Protein AF-A0A0N4TF97-F1 (afdb_monomer)

Solvent-accessible surface area (backbone atoms only — not comparable to full-atom values): 6942 Å² total; per-residue (Å²): 112,46,80,56,28,56,49,95,85,37,70,48,48,55,47,28,58,48,15,68,74,70,76,45,68,43,70,63,27,47,40,69,34,20,61,15,34,41,42,66,46,67,55,93,52,84,89,52,75,72,46,74,48,82,45,4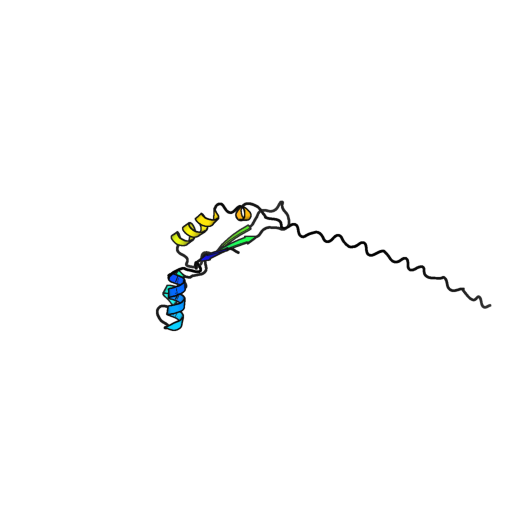9,67,63,44,52,68,67,59,49,49,59,44,50,60,74,49,73,78,44,60,73,80,76,42,80,78,77,79,80,70,75,74,73,68,79,73,80,72,74,81,76,83,78,80,77,81,87,79,84,83,81,86,80,135

Organism: Brugia pahangi (NCBI:txid6280)

Foldseek 3Di:
DAWLFDDPPDPLVVVLVVCVVVVPPNVVSCLQRPTWDKDWDDDPDQVDDIDIDTDCRSHDPVSVCVSVVVCPPPVCNVHPDDDPPPPPPPPPPPPDPPPDDDDDDDDDD

Mean predicted aligned error: 12.76 Å

Sequence (109 aa):
MIVLNPERSSKDLASLVHALKTDENIEKFAALTSLALLLVWHPSDHTLPVSRILITGSCSLEKLYTSLEKLKNEEYLRYPQFTQATKEKPSSARLGKIIRKPTPSIYLS

Structure (mmCIF, N/CA/C/O backbone):
data_AF-A0A0N4TF97-F1
#
_entry.id   AF-A0A0N4TF97-F1
#
loop_
_atom_site.group_PDB
_atom_site.id
_atom_site.type_symbol
_atom_site.label_atom_id
_atom_site.label_alt_id
_atom_site.label_comp_id
_atom_site.label_asym_id
_atom_site.label_entity_id
_atom_site.label_seq_id
_atom_site.pdbx_PDB_ins_code
_atom_site.Cartn_x
_atom_site.Cartn_y
_atom_site.Cartn_z
_atom_site.occupancy
_atom_site.B_iso_or_equiv
_atom_site.auth_seq_id
_atom_site.auth_comp_id
_atom_site.auth_asym_id
_atom_site.auth_atom_id
_atom_site.pdbx_PDB_model_num
ATOM 1 N N . MET A 1 1 ? -0.546 -4.715 -9.048 1.00 89.12 1 MET A N 1
ATOM 2 C CA . MET A 1 1 ? -1.056 -3.944 -7.892 1.00 89.12 1 MET A CA 1
ATOM 3 C C . MET A 1 1 ? -0.569 -4.622 -6.628 1.00 89.12 1 MET A C 1
ATOM 5 O O . MET A 1 1 ? -0.756 -5.827 -6.517 1.00 89.12 1 MET A O 1
ATOM 9 N N . ILE A 1 2 ? 0.055 -3.879 -5.716 1.00 93.44 2 ILE A N 1
ATOM 10 C CA . ILE A 1 2 ? 0.535 -4.395 -4.427 1.00 93.44 2 ILE A CA 1
ATOM 11 C C . ILE A 1 2 ? -0.244 -3.703 -3.317 1.00 93.44 2 ILE A C 1
ATOM 13 O O . ILE A 1 2 ? -0.294 -2.478 -3.290 1.00 93.44 2 ILE A O 1
ATOM 17 N N . VAL A 1 3 ? -0.835 -4.472 -2.406 1.00 95.19 3 VAL A N 1
ATOM 18 C CA . VAL A 1 3 ? -1.526 -3.935 -1.228 1.00 95.19 3 VAL A CA 1
ATOM 19 C C . VAL A 1 3 ? -0.519 -3.799 -0.087 1.00 95.19 3 VAL A C 1
ATOM 21 O O . VAL A 1 3 ? 0.150 -4.769 0.259 1.00 95.19 3 VAL A O 1
ATOM 24 N N . LEU A 1 4 ? -0.409 -2.594 0.471 1.00 95.31 4 LEU A N 1
ATOM 25 C CA . LEU A 1 4 ? 0.483 -2.248 1.584 1.00 95.31 4 LEU A CA 1
ATOM 26 C C . LEU A 1 4 ? -0.261 -2.263 2.929 1.00 95.31 4 LEU A C 1
ATOM 28 O O . LEU A 1 4 ? 0.303 -2.663 3.939 1.00 95.31 4 LEU A O 1
ATOM 32 N N . ASN A 1 5 ? -1.531 -1.851 2.941 1.00 95.75 5 ASN A N 1
ATOM 33 C CA . ASN A 1 5 ? -2.418 -1.904 4.106 1.00 95.75 5 ASN A CA 1
ATOM 34 C C . ASN A 1 5 ? -3.854 -2.177 3.629 1.00 95.75 5 ASN A C 1
ATOM 36 O O . ASN A 1 5 ? -4.237 -1.624 2.596 1.00 95.75 5 ASN A O 1
ATOM 40 N N . PRO A 1 6 ? -4.658 -2.980 4.345 1.00 95.00 6 PRO A N 1
ATOM 41 C CA . PRO A 1 6 ? -4.314 -3.750 5.542 1.00 95.00 6 PRO A CA 1
ATOM 42 C C . PRO A 1 6 ? -3.475 -4.998 5.237 1.00 95.00 6 PRO A C 1
ATOM 44 O O . PRO A 1 6 ? -3.656 -5.659 4.215 1.00 95.00 6 PRO A O 1
ATOM 47 N N . GLU A 1 7 ? -2.578 -5.361 6.156 1.00 91.50 7 GLU A N 1
ATOM 48 C CA . GLU A 1 7 ? -1.898 -6.659 6.108 1.00 91.50 7 GLU A CA 1
ATOM 49 C C . GLU A 1 7 ? -2.894 -7.773 6.467 1.00 91.50 7 GLU A C 1
ATOM 51 O O . GLU A 1 7 ? -3.657 -7.653 7.433 1.00 91.50 7 GLU A O 1
ATOM 56 N N . ARG A 1 8 ? -2.887 -8.864 5.686 1.00 87.69 8 ARG A N 1
ATOM 57 C CA . ARG A 1 8 ? -3.906 -9.932 5.736 1.00 87.69 8 ARG A CA 1
ATOM 58 C C . ARG A 1 8 ? -4.080 -10.553 7.130 1.00 87.69 8 ARG A C 1
ATOM 60 O O . ARG A 1 8 ? -5.177 -10.981 7.461 1.00 87.69 8 ARG A O 1
ATOM 67 N N . SER A 1 9 ? -3.024 -10.596 7.937 1.00 88.81 9 SER A N 1
ATOM 68 C CA . SER A 1 9 ? -3.021 -11.168 9.291 1.00 88.81 9 SER A CA 1
ATOM 69 C C . SER A 1 9 ? -2.871 -10.115 10.395 1.00 88.81 9 SER A C 1
ATOM 71 O O . SER A 1 9 ? -2.481 -10.446 11.515 1.00 88.81 9 SER A O 1
ATOM 73 N N . SER A 1 10 ? -3.138 -8.840 10.099 1.00 92.19 10 SER A N 1
ATOM 74 C CA . SER A 1 10 ? -3.017 -7.770 11.093 1.00 92.19 10 SER A CA 1
ATOM 75 C C . SER A 1 10 ? -4.117 -7.835 12.157 1.00 92.19 10 SER A C 1
ATOM 77 O O . SER A 1 10 ? -5.277 -8.154 11.883 1.00 92.19 10 SER A O 1
ATOM 79 N N . LYS A 1 11 ? -3.755 -7.454 13.389 1.00 94.81 11 LYS A N 1
ATOM 80 C CA . LYS A 1 11 ? -4.711 -7.283 14.495 1.00 94.81 11 LYS A CA 1
ATOM 81 C C . LYS A 1 11 ? -5.762 -6.219 14.180 1.00 94.81 11 LYS A C 1
ATOM 83 O O . LYS A 1 11 ? -6.908 -6.368 14.589 1.00 94.81 11 LYS A O 1
ATOM 88 N N . ASP A 1 12 ? -5.393 -5.186 13.426 1.00 93.69 12 ASP A N 1
ATOM 89 C CA . ASP A 1 12 ? -6.312 -4.119 13.025 1.00 93.69 12 ASP A CA 1
ATOM 90 C C . ASP A 1 12 ? -7.405 -4.646 12.093 1.00 93.69 12 ASP A C 1
ATOM 92 O O . ASP A 1 12 ? -8.577 -4.341 12.299 1.00 93.69 12 ASP A O 1
ATOM 96 N N . LEU A 1 13 ? -7.055 -5.505 11.125 1.00 95.12 13 LEU A N 1
ATOM 97 C CA . LEU A 1 13 ? -8.035 -6.130 10.234 1.00 95.12 13 LEU A CA 1
ATOM 98 C C . LEU A 1 13 ? -8.977 -7.067 10.993 1.00 95.12 13 LEU A C 1
ATOM 100 O O . LEU A 1 13 ? -10.187 -7.026 10.777 1.00 95.12 13 LEU A O 1
ATOM 104 N N . ALA A 1 14 ? -8.447 -7.867 11.921 1.00 96.19 14 ALA A N 1
ATOM 105 C CA . ALA A 1 14 ? -9.278 -8.701 12.789 1.00 96.1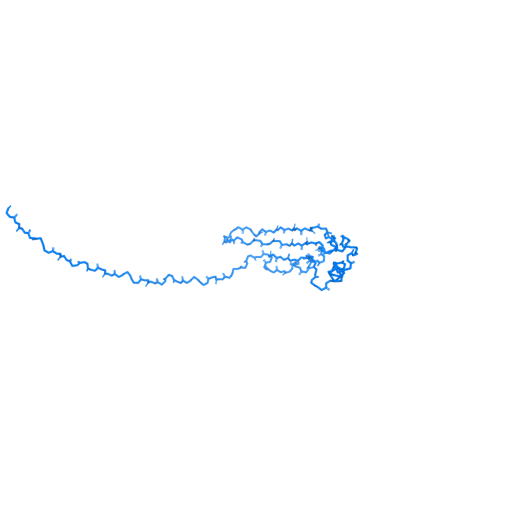9 14 ALA A CA 1
ATOM 106 C C . ALA A 1 14 ? -10.222 -7.853 13.662 1.00 96.19 14 ALA A C 1
ATOM 108 O O . ALA A 1 14 ? -11.391 -8.202 13.828 1.00 96.19 14 ALA A O 1
ATOM 109 N N . SER A 1 15 ? -9.734 -6.717 14.166 1.00 96.62 15 SER A N 1
ATOM 110 C CA . SER A 1 15 ? -10.526 -5.776 14.963 1.00 96.62 15 SER A CA 1
ATOM 111 C C . SER A 1 15 ? -11.616 -5.101 14.134 1.00 96.62 15 SER A C 1
ATOM 113 O O . SER A 1 15 ? -12.735 -4.977 14.621 1.00 96.62 15 SER A O 1
ATOM 115 N N . LEU A 1 16 ? -11.347 -4.746 12.870 1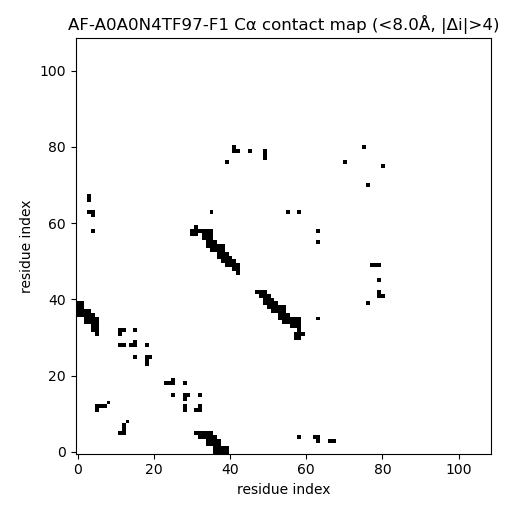.00 96.69 16 LEU A N 1
ATOM 116 C CA . LEU A 1 16 ? -12.387 -4.256 11.962 1.00 96.69 16 LEU A CA 1
ATOM 117 C C . LEU A 1 16 ? -13.460 -5.325 11.722 1.00 96.69 16 LEU A C 1
ATOM 119 O O . LEU A 1 16 ? -14.647 -5.032 11.810 1.00 96.69 16 LEU A O 1
ATOM 123 N N . VAL A 1 17 ? -13.070 -6.574 11.450 1.00 96.19 17 VAL A N 1
ATOM 124 C CA . VAL A 1 17 ? -14.036 -7.669 11.243 1.00 96.19 17 VAL A CA 1
ATOM 125 C C . VAL A 1 17 ? -14.898 -7.895 12.486 1.00 96.19 17 VAL A C 1
ATOM 127 O O . VAL A 1 17 ? -16.084 -8.186 12.357 1.00 96.19 17 VAL A O 1
ATOM 130 N N . HIS A 1 18 ? -14.323 -7.767 13.683 1.00 96.75 18 HIS A N 1
ATOM 131 C CA . HIS A 1 18 ? -15.083 -7.816 14.929 1.00 96.75 18 HIS A CA 1
ATOM 132 C C . HIS A 1 18 ? -16.037 -6.621 15.056 1.00 96.75 18 HIS A C 1
ATOM 134 O O . HIS A 1 18 ? -17.225 -6.824 15.278 1.00 96.75 18 HIS A O 1
ATOM 140 N N . ALA A 1 19 ? -15.541 -5.400 14.847 1.00 97.06 19 ALA A N 1
ATOM 141 C CA . ALA A 1 19 ? -16.321 -4.165 14.897 1.00 97.06 19 ALA A CA 1
ATOM 142 C C . ALA A 1 19 ? -17.527 -4.182 13.952 1.00 97.06 19 ALA A C 1
ATOM 144 O O . ALA A 1 19 ? -18.607 -3.755 14.334 1.00 97.06 19 ALA A O 1
ATOM 145 N N . LEU A 1 20 ? -17.377 -4.739 12.747 1.00 96.88 20 LEU A N 1
ATOM 146 C CA . LEU A 1 20 ? -18.477 -4.900 11.789 1.00 96.88 20 LEU A CA 1
ATOM 147 C C . LEU A 1 20 ? -19.554 -5.891 12.257 1.00 96.88 20 LEU A C 1
ATOM 149 O O . LEU A 1 20 ? -20.686 -5.821 11.791 1.00 96.88 20 LEU A O 1
ATOM 153 N N . LYS A 1 21 ? -19.214 -6.837 13.141 1.00 97.50 21 LYS A N 1
ATOM 154 C CA . LYS A 1 21 ? -20.177 -7.790 13.718 1.00 97.50 21 LYS A CA 1
ATOM 155 C C . LYS A 1 21 ? -20.888 -7.223 14.940 1.00 97.50 21 LYS A C 1
ATOM 157 O O . LYS A 1 21 ? -22.032 -7.591 15.181 1.00 97.50 21 LYS A O 1
ATOM 162 N N . THR A 1 22 ? -20.194 -6.403 15.726 1.00 97.12 22 THR A N 1
ATOM 163 C CA . THR A 1 22 ? -20.726 -5.822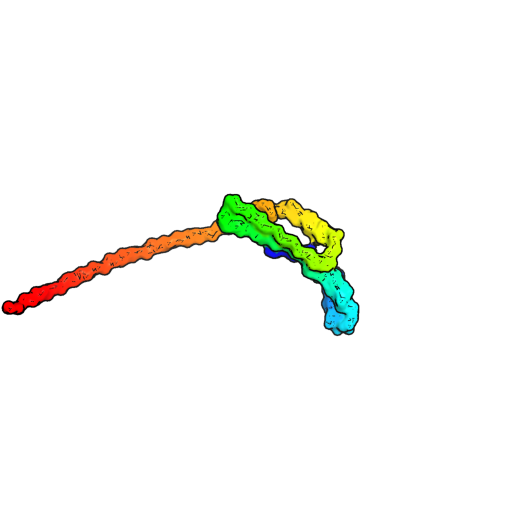 16.965 1.00 97.12 22 THR A CA 1
ATOM 164 C C . THR A 1 22 ? -21.306 -4.425 16.779 1.00 97.12 22 THR A C 1
ATOM 166 O O . THR A 1 22 ? -21.953 -3.930 17.689 1.00 97.12 22 THR A O 1
ATOM 169 N N . ASP A 1 23 ? -21.094 -3.811 15.614 1.00 94.94 23 ASP A N 1
ATOM 170 C CA . ASP A 1 23 ? -21.459 -2.427 15.293 1.00 94.94 23 ASP A CA 1
ATOM 171 C C . ASP A 1 23 ? -20.804 -1.384 16.221 1.00 94.94 23 ASP A C 1
ATOM 173 O O . ASP A 1 23 ? -21.335 -0.312 16.495 1.00 94.94 23 ASP A O 1
ATOM 177 N N . GLU A 1 24 ? -19.600 -1.693 16.716 1.00 93.31 24 GLU A N 1
ATOM 178 C CA . GLU A 1 24 ? -18.867 -0.850 17.665 1.00 93.31 24 GLU A CA 1
ATOM 179 C C . GLU A 1 24 ? -17.539 -0.369 17.083 1.00 93.31 24 GLU A C 1
ATOM 181 O O . GLU A 1 24 ? -16.730 -1.164 16.609 1.00 93.31 24 GLU A O 1
ATOM 186 N N . ASN A 1 25 ? -17.245 0.930 17.211 1.00 93.88 25 ASN A N 1
ATOM 187 C CA . ASN A 1 25 ? -15.952 1.524 16.838 1.00 93.88 25 ASN A CA 1
ATOM 188 C C . ASN A 1 25 ? -15.527 1.289 15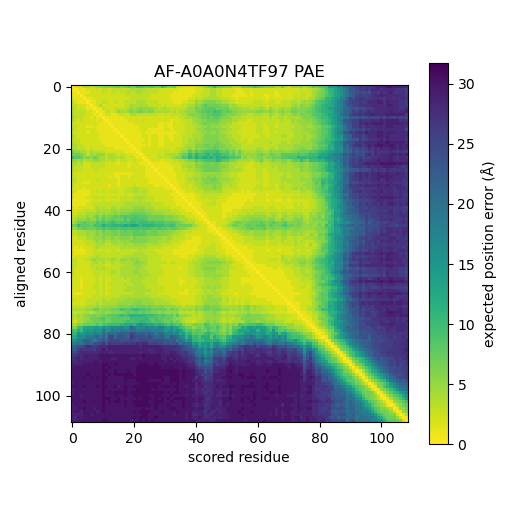.369 1.00 93.88 25 ASN A C 1
ATOM 190 O O . ASN A 1 25 ? -14.331 1.329 15.063 1.00 93.88 25 ASN A O 1
ATOM 194 N N . ILE A 1 26 ? -16.476 1.066 14.451 1.00 95.31 26 ILE A N 1
ATOM 195 C CA . ILE A 1 26 ? -16.194 0.751 13.039 1.00 95.31 26 ILE A CA 1
ATOM 196 C C . ILE A 1 26 ? -15.291 1.806 12.398 1.00 95.31 26 ILE A C 1
ATOM 198 O O . ILE A 1 26 ? -14.282 1.445 11.801 1.00 95.31 26 ILE A O 1
ATOM 202 N N . GLU A 1 27 ? -15.598 3.097 12.555 1.00 94.12 27 GLU A N 1
ATOM 203 C CA . GLU A 1 27 ? -14.839 4.188 11.922 1.00 94.12 27 GLU A CA 1
ATOM 204 C C . GLU A 1 27 ? -13.358 4.177 12.315 1.00 94.12 27 GLU A C 1
ATOM 206 O O . GLU A 1 27 ? -12.472 4.311 11.467 1.00 94.12 27 GLU A O 1
ATOM 211 N N . LYS A 1 28 ? -13.079 3.935 13.602 1.00 93.50 28 LYS A N 1
ATOM 212 C CA . LYS A 1 28 ? -11.717 3.835 14.130 1.00 93.50 28 LYS A CA 1
ATOM 213 C C . LYS A 1 28 ? -10.955 2.700 13.454 1.00 93.50 28 LYS A C 1
ATOM 215 O O . LYS A 1 28 ? -9.834 2.901 12.986 1.00 93.50 28 LYS A O 1
ATOM 220 N N . PHE A 1 29 ? -11.541 1.505 13.410 1.00 94.44 29 PHE A N 1
ATOM 221 C CA . PHE A 1 29 ? -10.866 0.348 12.825 1.00 94.44 29 PHE A CA 1
ATOM 222 C C . PHE A 1 29 ? -10.793 0.433 11.299 1.00 94.44 29 PHE A C 1
ATOM 224 O O . PHE A 1 29 ? -9.772 0.053 10.736 1.00 94.44 29 PHE A O 1
ATOM 231 N N . ALA A 1 30 ? -11.791 1.029 10.644 1.00 93.81 30 ALA A N 1
ATOM 232 C CA . ALA A 1 30 ? -11.790 1.284 9.207 1.00 93.81 30 ALA A CA 1
ATOM 233 C C . ALA A 1 30 ? -10.659 2.241 8.800 1.00 93.81 30 ALA A C 1
ATOM 235 O O . ALA A 1 30 ? -9.987 1.999 7.797 1.00 93.81 30 ALA A O 1
ATOM 236 N N . ALA A 1 31 ? -10.391 3.282 9.596 1.00 92.69 31 ALA A N 1
ATOM 237 C CA . ALA A 1 31 ? -9.257 4.177 9.369 1.00 92.69 31 ALA A CA 1
ATOM 238 C C . ALA A 1 31 ? -7.908 3.441 9.509 1.00 92.69 31 ALA A C 1
ATOM 240 O O . ALA A 1 31 ? -7.036 3.571 8.643 1.00 92.69 31 ALA A O 1
ATOM 241 N N . LEU A 1 32 ? -7.756 2.607 10.548 1.00 93.31 32 LEU A N 1
ATOM 242 C CA . LEU A 1 32 ? -6.546 1.802 10.785 1.00 93.31 32 LEU A CA 1
ATOM 243 C C . LEU A 1 32 ? -6.282 0.772 9.676 1.00 93.31 32 LEU A C 1
ATOM 245 O O . LEU A 1 32 ? -5.123 0.464 9.376 1.00 93.31 32 LEU A O 1
ATOM 249 N N . THR A 1 33 ? -7.342 0.264 9.050 1.00 94.81 33 THR A N 1
ATOM 250 C CA . THR A 1 33 ? -7.288 -0.691 7.936 1.00 94.81 33 THR A CA 1
ATOM 251 C C . THR A 1 33 ? -7.538 -0.034 6.581 1.00 94.81 33 THR A C 1
ATOM 253 O O . THR A 1 33 ? -7.862 -0.731 5.619 1.00 94.81 33 THR A O 1
ATOM 256 N N . SER A 1 34 ? -7.443 1.294 6.493 1.00 95.50 34 SER A N 1
ATOM 257 C CA . SER A 1 34 ? -7.669 2.012 5.239 1.00 95.50 34 SER A CA 1
ATOM 258 C C . SER A 1 34 ? -6.723 1.506 4.152 1.00 95.50 34 SER A C 1
ATOM 260 O O . SER A 1 34 ? -5.559 1.183 4.403 1.00 95.50 34 SER A O 1
ATOM 262 N N . LEU A 1 35 ? -7.242 1.402 2.932 1.00 95.50 35 LEU A N 1
ATOM 263 C CA . LEU A 1 35 ? -6.500 0.804 1.836 1.00 95.50 35 LEU A CA 1
ATOM 264 C C . LEU A 1 35 ? -5.302 1.685 1.457 1.00 95.50 35 LEU A C 1
ATOM 266 O O . LEU A 1 35 ? -5.471 2.839 1.061 1.00 95.50 35 LEU A O 1
ATOM 270 N N . ALA A 1 36 ? -4.106 1.106 1.524 1.00 96.88 36 ALA A N 1
ATOM 271 C CA . ALA A 1 36 ? -2.900 1.660 0.927 1.00 96.88 36 ALA A CA 1
ATOM 272 C C . ALA A 1 36 ? -2.342 0.664 -0.086 1.00 96.88 36 ALA A C 1
ATOM 274 O O . ALA A 1 36 ? -2.240 -0.530 0.207 1.00 96.88 36 ALA A O 1
ATOM 275 N N . LEU A 1 37 ? -1.982 1.131 -1.279 1.00 96.50 37 LEU A N 1
ATOM 276 C CA . LEU A 1 37 ? -1.523 0.270 -2.365 1.00 96.50 37 LEU A CA 1
ATOM 277 C C . LEU A 1 37 ? -0.538 0.980 -3.298 1.00 96.50 37 LEU A C 1
ATOM 279 O O . LEU A 1 37 ? -0.603 2.192 -3.505 1.00 96.50 37 LEU A O 1
ATOM 283 N N . LEU A 1 38 ? 0.349 0.191 -3.901 1.00 95.75 38 LEU A N 1
ATOM 284 C CA . LEU A 1 38 ? 1.259 0.601 -4.963 1.00 95.75 38 LEU A CA 1
ATOM 285 C C . LEU A 1 38 ? 0.776 0.016 -6.298 1.00 95.75 38 LEU A C 1
ATOM 287 O O . LEU A 1 38 ? 0.747 -1.206 -6.502 1.00 95.75 38 LEU A O 1
ATOM 291 N N . LEU A 1 39 ? 0.395 0.890 -7.227 1.00 94.19 39 LEU A N 1
ATOM 292 C CA . LEU A 1 39 ? 0.160 0.524 -8.620 1.00 94.19 39 LEU A CA 1
ATOM 293 C C . LEU A 1 39 ? 1.482 0.579 -9.370 1.00 94.19 39 LEU A C 1
ATOM 295 O O . LEU A 1 39 ? 2.218 1.556 -9.274 1.00 94.19 39 LEU A O 1
ATOM 299 N N . VAL A 1 40 ? 1.757 -0.474 -10.129 1.00 92.06 40 VAL A N 1
ATOM 300 C CA . VAL A 1 40 ? 2.952 -0.600 -10.957 1.00 92.06 40 VAL A CA 1
ATOM 301 C C . VAL A 1 40 ? 2.468 -0.941 -12.349 1.00 92.06 40 VAL A C 1
ATOM 303 O O . VAL A 1 40 ? 1.771 -1.943 -12.531 1.00 92.06 40 VAL A O 1
ATOM 306 N N . TRP A 1 41 ? 2.794 -0.082 -13.304 1.00 89.50 41 TRP A N 1
ATOM 307 C CA . TRP A 1 41 ? 2.458 -0.274 -14.701 1.00 89.50 41 TRP A CA 1
ATOM 308 C C . TRP A 1 41 ? 3.735 -0.392 -15.525 1.00 89.50 41 TRP A C 1
ATOM 310 O O . TRP A 1 41 ? 4.563 0.521 -15.560 1.00 89.50 41 TRP A O 1
ATOM 320 N N . HIS A 1 42 ? 3.868 -1.537 -16.191 1.00 87.69 42 HIS A N 1
ATOM 321 C CA . HIS A 1 42 ? 4.926 -1.805 -17.150 1.00 87.69 42 HIS A CA 1
ATOM 322 C C . HIS A 1 42 ? 4.405 -1.545 -18.568 1.00 87.69 42 HIS A C 1
ATOM 324 O O . HIS A 1 42 ? 3.409 -2.163 -18.961 1.00 87.69 42 HIS A O 1
ATOM 330 N N . PRO A 1 43 ? 5.036 -0.642 -19.334 1.00 85.75 43 PRO A N 1
ATOM 331 C CA . PRO A 1 43 ? 4.662 -0.420 -20.721 1.00 85.75 43 PRO A CA 1
ATOM 332 C C . PRO A 1 43 ? 5.024 -1.634 -21.584 1.00 85.75 43 PRO A C 1
ATOM 334 O O . PRO A 1 43 ? 5.994 -2.346 -21.320 1.00 85.75 43 PRO A O 1
ATOM 337 N N . SER A 1 44 ? 4.249 -1.857 -22.648 1.00 83.19 44 SER A N 1
ATOM 338 C CA . SER A 1 44 ? 4.580 -2.868 -23.659 1.00 83.19 44 SER A CA 1
ATOM 339 C C . SER A 1 44 ? 5.827 -2.486 -24.460 1.00 83.19 44 SER A C 1
ATOM 341 O O . SER A 1 44 ? 6.564 -3.369 -24.881 1.00 83.19 44 SER A O 1
ATOM 343 N N . ASP A 1 45 ? 6.075 -1.185 -24.643 1.00 84.56 45 ASP A N 1
ATOM 344 C CA . ASP A 1 45 ? 7.315 -0.655 -25.211 1.00 84.56 45 ASP A CA 1
ATOM 345 C C . ASP A 1 45 ? 8.398 -0.573 -24.129 1.00 84.56 45 ASP A C 1
ATOM 347 O O . ASP A 1 45 ? 8.254 0.122 -23.125 1.00 84.56 45 ASP A O 1
ATOM 351 N N . HIS A 1 46 ? 9.494 -1.293 -24.352 1.00 76.75 46 HIS A N 1
ATOM 352 C CA . HIS A 1 46 ? 10.591 -1.467 -23.399 1.00 76.75 46 HIS A CA 1
ATOM 353 C C . HIS A 1 46 ? 11.495 -0.235 -23.273 1.00 76.75 46 HIS A C 1
ATOM 355 O O . HIS A 1 46 ? 12.349 -0.194 -22.389 1.00 76.75 46 HIS A O 1
ATOM 361 N N . THR A 1 47 ? 11.320 0.756 -24.146 1.00 83.25 47 THR A N 1
ATOM 362 C CA . THR A 1 47 ? 12.031 2.038 -24.080 1.00 83.25 47 THR A CA 1
ATOM 363 C C . THR A 1 47 ? 11.342 3.038 -23.152 1.00 83.25 47 THR A C 1
ATOM 365 O O . THR A 1 47 ? 11.956 4.022 -22.734 1.00 83.25 47 THR A O 1
ATOM 368 N N . LEU A 1 48 ? 10.080 2.780 -22.795 1.00 84.69 48 LEU A N 1
ATOM 369 C CA . LEU A 1 48 ? 9.295 3.637 -21.919 1.00 84.69 48 LEU A CA 1
ATOM 370 C C . LEU A 1 48 ? 9.506 3.265 -20.439 1.00 84.69 48 LEU A C 1
ATOM 372 O O . LEU A 1 48 ? 9.683 2.092 -20.097 1.00 84.69 48 LEU A O 1
ATOM 376 N N . PRO A 1 49 ? 9.465 4.248 -19.523 1.00 83.56 49 PRO A N 1
ATOM 377 C CA . PRO A 1 49 ? 9.676 4.002 -18.103 1.00 83.56 49 PRO A CA 1
ATOM 378 C C . PRO A 1 49 ? 8.494 3.269 -17.451 1.00 83.56 49 PRO A C 1
ATOM 380 O O . PRO A 1 49 ? 7.330 3.448 -17.808 1.00 83.56 49 PRO A O 1
ATOM 383 N N . VAL A 1 50 ? 8.794 2.497 -16.404 1.00 86.62 50 VAL A N 1
ATOM 384 C CA . VAL A 1 50 ? 7.783 1.904 -15.515 1.00 86.62 50 VAL A CA 1
ATOM 385 C C . VAL A 1 50 ? 7.128 3.002 -14.675 1.00 86.62 50 VAL A C 1
ATOM 387 O O . VAL A 1 50 ? 7.818 3.732 -13.957 1.00 86.62 50 VAL A O 1
ATOM 390 N N . SER A 1 51 ? 5.798 3.080 -14.716 1.00 89.19 51 SER A N 1
ATOM 391 C CA . SER A 1 51 ? 5.012 4.033 -13.922 1.00 89.19 51 SER A CA 1
ATOM 392 C C . SER A 1 51 ? 4.628 3.435 -12.571 1.00 89.19 51 SER A C 1
ATOM 394 O O . SER A 1 51 ? 4.193 2.284 -12.495 1.00 89.19 51 SER A O 1
ATOM 396 N N . ARG A 1 52 ? 4.781 4.213 -11.493 1.00 91.12 52 ARG A N 1
ATOM 397 C CA . ARG A 1 52 ? 4.461 3.796 -10.119 1.00 91.12 52 ARG A CA 1
ATOM 398 C C . ARG A 1 52 ? 3.598 4.855 -9.443 1.00 91.12 52 ARG A C 1
ATOM 400 O O . ARG A 1 52 ? 3.983 6.018 -9.416 1.00 91.12 52 ARG A O 1
ATOM 407 N N . ILE A 1 53 ? 2.449 4.453 -8.906 1.00 94.50 53 ILE A N 1
ATOM 408 C CA . ILE A 1 53 ? 1.515 5.348 -8.210 1.00 94.50 53 ILE A CA 1
ATOM 409 C C . ILE A 1 53 ? 1.267 4.784 -6.816 1.00 94.50 53 ILE A C 1
ATOM 411 O O . ILE A 1 53 ? 0.781 3.660 -6.679 1.00 94.50 53 ILE A O 1
ATOM 415 N N . LEU A 1 54 ? 1.608 5.565 -5.792 1.00 95.81 54 LEU A N 1
ATOM 416 C CA . LEU A 1 54 ? 1.334 5.237 -4.399 1.00 95.81 54 LEU A CA 1
ATOM 417 C C . LEU A 1 54 ? 0.020 5.892 -3.970 1.00 95.81 54 LEU A C 1
ATOM 419 O O . LEU A 1 54 ? -0.113 7.113 -4.015 1.00 95.81 54 LEU A O 1
ATOM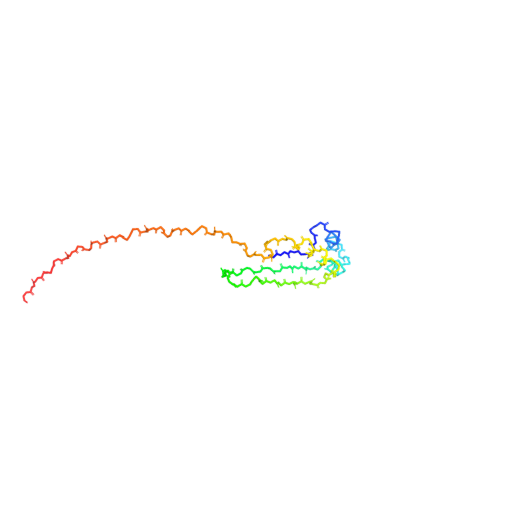 423 N N . ILE A 1 55 ? -0.925 5.074 -3.522 1.00 96.62 55 ILE A N 1
ATOM 424 C CA . ILE A 1 55 ? -2.170 5.518 -2.895 1.00 96.62 55 ILE A CA 1
ATOM 425 C C . ILE A 1 55 ? -2.075 5.141 -1.421 1.00 96.62 55 ILE A C 1
ATOM 427 O O . ILE A 1 55 ? -1.899 3.970 -1.092 1.00 96.62 55 ILE A O 1
ATOM 431 N N . THR A 1 56 ? -2.153 6.128 -0.533 1.00 95.19 56 THR A N 1
ATOM 432 C CA . THR A 1 56 ? -1.854 5.942 0.897 1.00 95.19 56 THR A CA 1
ATOM 433 C C . THR A 1 56 ? -3.091 5.769 1.772 1.00 95.19 56 THR A C 1
ATOM 435 O O . THR A 1 56 ? -2.978 5.234 2.872 1.00 95.19 56 THR A O 1
AT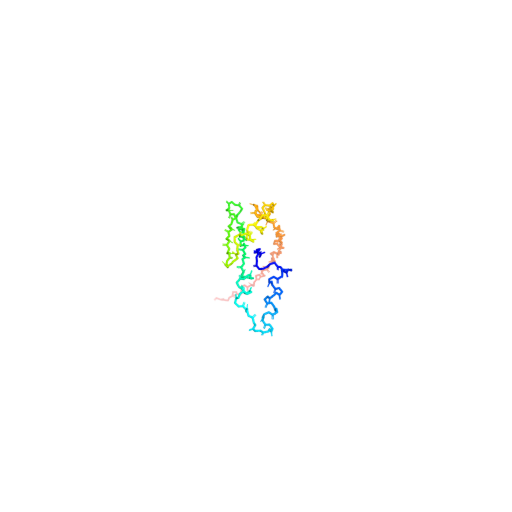OM 438 N N . GLY A 1 57 ? -4.258 6.236 1.318 1.00 93.44 57 GLY A N 1
ATOM 439 C CA . GLY A 1 57 ? -5.458 6.291 2.154 1.00 93.44 57 GLY A CA 1
ATOM 440 C C . GLY A 1 57 ? -5.194 7.045 3.464 1.00 93.44 57 GLY A C 1
ATOM 441 O O . GLY A 1 57 ? -4.493 8.058 3.470 1.00 93.44 57 GLY A O 1
ATOM 442 N N . SER A 1 58 ? -5.711 6.514 4.574 1.00 93.38 58 SER A N 1
ATOM 443 C CA . SER A 1 58 ? -5.453 6.994 5.943 1.00 93.38 58 SER A CA 1
ATOM 444 C C . SER A 1 58 ? -4.363 6.179 6.655 1.00 93.38 58 SER A C 1
ATOM 446 O O . SER A 1 58 ? -4.273 6.202 7.883 1.00 93.38 58 SER A O 1
ATOM 448 N N . CYS A 1 59 ? -3.553 5.417 5.912 1.00 94.69 59 CYS A N 1
ATOM 449 C CA . CYS A 1 59 ? -2.507 4.589 6.497 1.00 94.69 59 CYS A CA 1
ATOM 450 C C . CYS A 1 59 ? -1.431 5.472 7.141 1.00 94.69 59 CYS A C 1
ATOM 452 O O . CYS A 1 59 ? -0.984 6.455 6.548 1.00 94.69 59 CYS A O 1
ATOM 454 N N . SER A 1 60 ? -0.986 5.107 8.347 1.00 93.31 60 SER A N 1
ATOM 455 C CA . SER A 1 60 ? 0.076 5.851 9.022 1.00 93.31 60 SER A CA 1
ATOM 456 C C . SER A 1 60 ? 1.382 5.779 8.231 1.00 93.31 60 SER A C 1
ATOM 458 O O . SER A 1 60 ? 1.697 4.772 7.588 1.00 93.31 60 SER A O 1
ATOM 460 N N . LEU A 1 61 ? 2.161 6.858 8.310 1.00 94.56 61 LEU A N 1
ATOM 461 C CA . LEU A 1 61 ? 3.434 6.970 7.605 1.00 94.56 61 LEU A CA 1
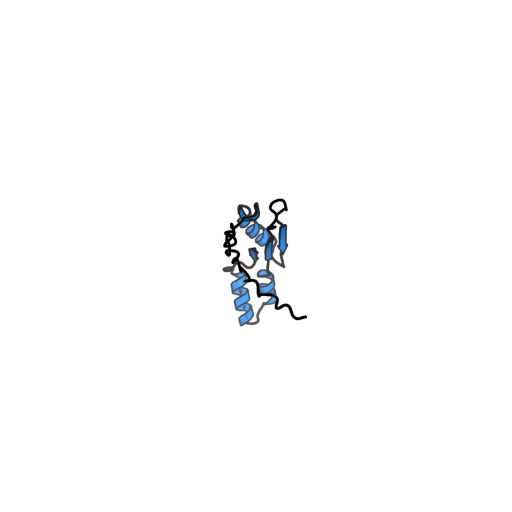ATOM 462 C C . LEU A 1 61 ? 4.421 5.866 8.018 1.00 94.56 61 LEU A C 1
ATOM 464 O O . LEU A 1 61 ? 5.109 5.307 7.172 1.00 94.56 61 LEU A O 1
ATOM 468 N N . GLU A 1 62 ? 4.432 5.503 9.301 1.00 94.38 62 GLU A N 1
ATOM 469 C CA . GLU A 1 62 ? 5.234 4.397 9.833 1.00 94.38 62 GLU A CA 1
ATOM 470 C C . GLU A 1 62 ? 4.905 3.069 9.133 1.00 94.38 62 GLU A C 1
ATOM 472 O O . GLU A 1 62 ? 5.794 2.437 8.565 1.00 94.38 62 GLU A O 1
ATOM 477 N N . LYS A 1 63 ? 3.620 2.689 9.075 1.00 93.00 63 LYS A N 1
ATOM 478 C CA . LYS A 1 63 ? 3.178 1.457 8.399 1.00 93.00 63 LYS A CA 1
ATOM 479 C C . LYS A 1 63 ? 3.496 1.469 6.906 1.00 93.00 63 LYS A C 1
ATOM 481 O O . LYS A 1 63 ? 3.879 0.433 6.354 1.00 93.00 63 LYS A O 1
ATOM 486 N N . LEU A 1 64 ? 3.345 2.624 6.254 1.00 94.75 64 LEU A N 1
ATOM 487 C CA . LEU A 1 64 ? 3.699 2.793 4.845 1.00 94.75 64 LEU A CA 1
ATOM 488 C C . LEU A 1 64 ? 5.189 2.550 4.626 1.00 94.75 64 LEU A C 1
ATOM 490 O O . LEU A 1 64 ? 5.538 1.737 3.773 1.00 94.75 64 LEU A O 1
ATOM 494 N N . TYR A 1 65 ? 6.059 3.188 5.413 1.00 95.50 65 TYR A N 1
ATOM 495 C CA . TYR A 1 65 ? 7.502 2.993 5.289 1.00 95.50 65 TYR A CA 1
ATOM 496 C C . TYR A 1 65 ? 7.912 1.556 5.575 1.00 95.50 65 TYR A C 1
ATOM 498 O O . TYR A 1 65 ? 8.636 0.978 4.770 1.00 95.50 65 TYR A O 1
ATOM 506 N N . THR A 1 66 ? 7.397 0.934 6.638 1.00 94.38 66 THR A N 1
ATOM 507 C CA . THR A 1 66 ? 7.670 -0.483 6.921 1.00 94.38 66 THR A CA 1
ATOM 508 C C . THR A 1 66 ? 7.270 -1.384 5.752 1.00 94.38 66 THR A C 1
ATOM 510 O O . THR A 1 66 ? 7.990 -2.324 5.421 1.00 94.38 66 THR A O 1
ATOM 513 N N . SER A 1 67 ? 6.138 -1.108 5.104 1.00 93.50 67 SER A N 1
ATOM 514 C CA . SER A 1 67 ? 5.653 -1.914 3.978 1.00 93.50 67 SER A CA 1
ATOM 515 C C . SER A 1 67 ? 6.452 -1.670 2.697 1.00 93.50 67 SER A C 1
ATOM 517 O O . SER A 1 67 ? 6.771 -2.621 1.989 1.00 93.50 67 SER A O 1
ATOM 519 N N . LEU A 1 68 ? 6.818 -0.419 2.407 1.00 93.94 68 LEU A N 1
ATOM 520 C CA . LEU A 1 68 ? 7.657 -0.063 1.258 1.00 93.94 68 LEU A CA 1
ATOM 521 C C . LEU A 1 68 ? 9.089 -0.592 1.407 1.00 93.94 68 LEU A C 1
ATOM 523 O O . LEU A 1 68 ? 9.685 -1.027 0.425 1.00 93.94 68 LEU A O 1
ATOM 527 N N . GLU A 1 69 ? 9.616 -0.627 2.629 1.00 94.50 69 GLU A N 1
ATOM 528 C CA . GLU A 1 69 ? 10.948 -1.158 2.926 1.00 94.50 69 GLU A CA 1
ATOM 529 C C . GLU A 1 69 ? 11.060 -2.645 2.564 1.00 94.50 69 GLU A C 1
ATOM 531 O O . GLU A 1 69 ? 12.074 -3.074 2.011 1.00 94.50 69 GLU A O 1
ATOM 536 N N . LYS A 1 70 ? 9.988 -3.425 2.776 1.00 92.50 70 LYS A N 1
ATOM 537 C CA . LYS A 1 70 ? 9.908 -4.833 2.344 1.00 92.50 70 LYS A CA 1
ATOM 538 C C . LYS A 1 70 ? 10.009 -4.981 0.821 1.00 92.50 70 LYS A C 1
ATOM 540 O O . LYS A 1 70 ? 10.459 -6.013 0.342 1.00 92.50 70 LYS A O 1
ATOM 545 N N . LEU A 1 71 ? 9.615 -3.954 0.066 1.00 91.75 71 LEU A N 1
ATOM 546 C CA . LEU A 1 71 ? 9.569 -3.969 -1.396 1.00 91.75 71 LEU A CA 1
ATOM 547 C C . LEU A 1 71 ? 10.838 -3.421 -2.063 1.00 91.75 71 LEU A C 1
ATOM 549 O O . LEU A 1 71 ? 11.012 -3.584 -3.269 1.00 91.75 71 LEU A O 1
ATOM 553 N N . LYS A 1 72 ? 11.744 -2.770 -1.323 1.00 88.44 72 LYS A N 1
ATOM 554 C CA . LYS A 1 72 ? 12.882 -2.029 -1.908 1.00 88.44 72 LYS A CA 1
ATOM 555 C C . LYS A 1 72 ? 13.810 -2.879 -2.788 1.00 88.44 72 LYS A C 1
ATOM 557 O O . LYS A 1 72 ? 14.494 -2.349 -3.667 1.00 88.44 72 LYS A O 1
ATOM 562 N N . ASN A 1 73 ? 13.856 -4.186 -2.533 1.00 88.38 73 ASN A N 1
ATOM 563 C CA . ASN A 1 73 ? 14.729 -5.143 -3.212 1.00 88.38 73 ASN A CA 1
ATOM 564 C C . ASN A 1 73 ? 14.021 -5.938 -4.315 1.00 88.38 73 ASN A C 1
ATOM 566 O O . ASN A 1 73 ? 14.670 -6.737 -4.981 1.00 88.38 73 ASN A O 1
ATOM 570 N N . GLU A 1 74 ? 12.728 -5.708 -4.539 1.00 88.94 74 GLU A N 1
ATOM 571 C CA . GLU A 1 74 ? 11.964 -6.440 -5.544 1.00 88.94 74 GLU A CA 1
ATOM 572 C C . GLU A 1 74 ? 12.354 -6.006 -6.962 1.00 88.94 74 GLU A C 1
ATOM 574 O O . GLU A 1 74 ? 12.122 -4.868 -7.382 1.00 88.94 74 GLU A O 1
ATOM 579 N N . GLU A 1 75 ? 12.950 -6.917 -7.732 1.00 81.94 75 GLU A N 1
ATOM 580 C CA . GLU A 1 75 ? 13.464 -6.609 -9.073 1.00 81.94 75 GLU A CA 1
ATOM 581 C C . GLU A 1 75 ? 12.362 -6.239 -10.064 1.00 81.94 75 GLU A C 1
ATOM 583 O O . GLU A 1 75 ? 12.557 -5.353 -10.897 1.00 81.94 75 GLU A O 1
ATOM 588 N N . TYR A 1 76 ? 11.183 -6.853 -9.934 1.00 78.81 76 TYR A N 1
ATOM 589 C CA . TYR A 1 76 ? 10.027 -6.541 -10.775 1.00 78.81 76 TYR A CA 1
ATOM 590 C C . TYR A 1 76 ? 9.523 -5.107 -10.558 1.00 78.81 76 TYR A C 1
ATOM 592 O O . TYR A 1 76 ? 8.835 -4.557 -11.412 1.00 78.81 76 TYR A O 1
ATOM 600 N N . LEU A 1 77 ? 9.876 -4.463 -9.438 1.00 82.50 77 LEU A N 1
ATOM 601 C CA . LEU A 1 77 ? 9.614 -3.041 -9.242 1.00 82.50 77 LEU A CA 1
ATOM 602 C C . LEU A 1 77 ? 10.639 -2.158 -9.932 1.00 82.50 77 LEU A C 1
ATOM 604 O O . LEU A 1 77 ? 10.331 -0.993 -10.160 1.00 82.50 77 LEU A O 1
ATOM 608 N N . ARG A 1 78 ? 11.835 -2.655 -10.250 1.00 74.50 78 ARG A N 1
ATOM 609 C CA . ARG A 1 78 ? 12.912 -1.881 -10.887 1.00 74.50 78 ARG A CA 1
ATOM 610 C C . ARG A 1 78 ? 12.858 -1.998 -12.403 1.00 74.50 78 ARG A C 1
ATOM 612 O O . ARG A 1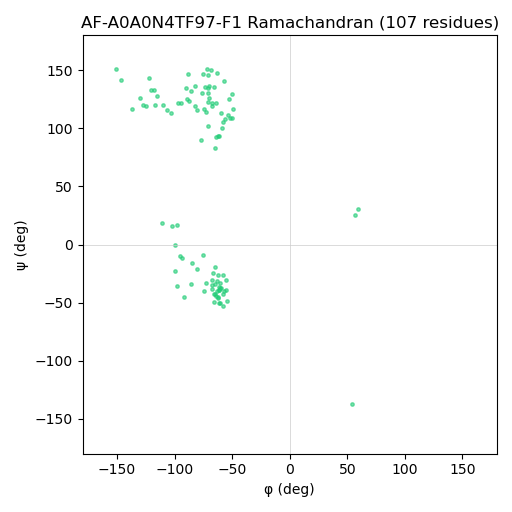 78 ? 12.926 -0.976 -13.084 1.00 74.50 78 ARG A O 1
ATOM 619 N N . TYR A 1 79 ? 12.664 -3.214 -12.905 1.00 71.12 79 TYR A N 1
ATOM 620 C CA . TYR A 1 79 ? 12.705 -3.531 -14.328 1.00 71.12 79 TYR A CA 1
ATOM 621 C C . TYR A 1 79 ? 11.388 -4.151 -14.791 1.00 71.12 79 TYR A C 1
ATOM 623 O O . TYR A 1 79 ? 10.774 -4.921 -14.050 1.00 71.12 79 TYR A O 1
ATOM 631 N N . PRO A 1 80 ? 10.933 -3.842 -16.014 1.00 64.75 80 PRO A N 1
ATOM 632 C CA . PRO A 1 80 ? 9.787 -4.528 -16.579 1.00 64.75 80 PRO A CA 1
ATOM 633 C C . PRO A 1 80 ? 10.109 -6.012 -16.788 1.00 64.75 80 PRO A C 1
ATOM 635 O O . PRO A 1 80 ? 11.068 -6.363 -17.470 1.00 64.75 80 PRO A O 1
ATOM 638 N N . GLN A 1 81 ? 9.313 -6.884 -16.162 1.00 64.25 81 GLN A N 1
ATOM 639 C CA . GLN A 1 81 ? 9.376 -8.323 -16.398 1.00 64.25 81 GLN A CA 1
ATOM 640 C C . GLN A 1 81 ? 8.476 -8.678 -17.577 1.00 64.25 81 GLN A C 1
ATOM 642 O O . GLN A 1 81 ? 7.276 -8.404 -17.568 1.00 64.25 81 GLN A O 1
ATOM 647 N N . PHE A 1 82 ? 9.065 -9.307 -18.588 1.00 60.00 82 PHE A N 1
ATOM 648 C CA . PHE A 1 82 ? 8.346 -9.762 -19.767 1.00 60.00 82 PHE A CA 1
ATOM 649 C C . PHE A 1 82 ? 8.137 -11.261 -19.665 1.00 60.00 82 PHE A C 1
ATOM 651 O O . PHE A 1 82 ? 9.082 -12.045 -19.757 1.00 60.00 82 PHE A O 1
ATOM 658 N N . THR A 1 83 ? 6.888 -11.682 -19.521 1.00 58.53 83 THR A N 1
ATOM 659 C CA . THR A 1 83 ? 6.524 -13.025 -19.948 1.00 58.53 83 THR A CA 1
ATOM 660 C C . THR A 1 83 ? 6.635 -13.036 -21.465 1.00 58.53 83 THR A C 1
ATOM 662 O O . THR A 1 83 ? 5.967 -12.260 -22.148 1.00 58.53 83 THR A O 1
ATOM 665 N N . GLN A 1 84 ? 7.511 -13.884 -22.012 1.00 56.41 84 GLN A N 1
ATOM 666 C CA . GLN A 1 84 ? 7.452 -14.193 -23.434 1.00 56.41 84 GLN A CA 1
ATOM 667 C C . GLN A 1 84 ? 6.088 -14.834 -23.673 1.00 56.41 84 GLN A C 1
ATOM 669 O O . GLN A 1 84 ? 5.918 -16.035 -23.472 1.00 56.41 84 GLN A O 1
ATOM 674 N N . ALA A 1 85 ? 5.095 -14.031 -24.057 1.00 55.22 85 ALA A N 1
ATOM 675 C CA . ALA A 1 85 ? 3.914 -14.555 -24.705 1.00 55.22 85 ALA A CA 1
ATOM 676 C C . ALA A 1 85 ? 4.465 -15.305 -25.910 1.00 55.22 85 ALA A C 1
ATOM 678 O O . ALA A 1 85 ? 5.041 -14.694 -26.814 1.00 55.22 85 ALA A O 1
ATOM 679 N N . THR A 1 86 ? 4.418 -16.637 -25.845 1.00 50.03 86 THR A N 1
ATOM 680 C CA . THR A 1 86 ? 4.813 -17.501 -26.942 1.00 50.03 86 THR A CA 1
ATOM 681 C C . THR A 1 86 ? 4.068 -16.960 -28.140 1.00 50.03 86 THR A C 1
ATOM 683 O O . THR A 1 86 ? 2.842 -16.984 -28.181 1.00 50.03 86 THR A O 1
ATOM 686 N N . LYS A 1 87 ? 4.811 -16.340 -29.054 1.00 48.38 87 LYS A N 1
ATOM 687 C CA . LYS A 1 87 ? 4.281 -15.863 -30.315 1.00 48.38 87 LYS A CA 1
ATOM 688 C C . LYS A 1 87 ? 3.821 -17.138 -30.997 1.00 48.38 87 LYS A C 1
ATOM 690 O O . LYS A 1 87 ? 4.658 -17.841 -31.566 1.00 48.38 87 LYS A O 1
ATOM 695 N N . GLU A 1 88 ? 2.551 -17.513 -30.836 1.00 48.00 88 GLU A N 1
ATOM 696 C CA . GLU A 1 88 ? 1.964 -18.567 -31.644 1.00 48.00 88 GLU A CA 1
ATOM 697 C C . GLU A 1 88 ? 2.272 -18.139 -33.069 1.00 48.00 88 GLU A C 1
ATOM 699 O O . GLU A 1 88 ? 1.833 -17.084 -33.538 1.00 48.00 88 GLU A O 1
ATOM 704 N N . LYS A 1 89 ? 3.192 -18.879 -33.701 1.00 45.56 89 LYS A N 1
ATOM 705 C CA . LYS A 1 89 ? 3.528 -18.662 -35.099 1.00 45.56 89 LYS A CA 1
ATOM 706 C C . LYS A 1 89 ? 2.182 -18.633 -35.810 1.00 45.56 89 LYS A C 1
ATOM 708 O O . LYS A 1 89 ? 1.410 -19.566 -35.576 1.00 45.56 89 LYS A O 1
ATOM 713 N N . PRO A 1 90 ? 1.878 -17.623 -36.644 1.00 46.09 90 PRO A N 1
ATOM 714 C CA . PRO A 1 90 ? 0.710 -17.727 -37.495 1.00 46.09 90 PRO A CA 1
ATOM 715 C C . PRO A 1 90 ? 0.882 -19.044 -38.240 1.00 46.09 90 PRO A C 1
ATOM 717 O O . PRO A 1 90 ? 1.852 -19.216 -38.986 1.00 46.09 90 PRO A O 1
ATOM 720 N N . SER A 1 91 ? 0.030 -20.022 -37.920 1.00 50.34 91 SER A N 1
ATOM 721 C CA . SER A 1 91 ? 0.025 -21.276 -38.649 1.00 50.34 91 SER A CA 1
ATOM 722 C C . SER A 1 91 ? -0.099 -20.867 -40.106 1.00 50.34 91 SER A C 1
ATOM 724 O O . SER A 1 91 ? -0.941 -20.039 -40.461 1.00 50.34 91 SER A O 1
ATOM 726 N N . SER A 1 92 ? 0.831 -21.330 -40.934 1.00 49.78 92 SER A N 1
ATOM 727 C CA . SER A 1 92 ? 0.757 -21.126 -42.368 1.00 49.78 92 SER A CA 1
ATOM 728 C C . SER A 1 92 ? -0.479 -21.886 -42.842 1.00 49.78 92 SER A C 1
ATOM 730 O O . SER A 1 92 ? -0.389 -23.051 -43.242 1.00 49.78 92 SER A O 1
ATOM 732 N N . ALA A 1 93 ? -1.649 -21.261 -42.720 1.00 46.09 93 ALA A N 1
ATOM 733 C CA . ALA A 1 93 ? -2.859 -21.698 -43.368 1.00 46.09 93 ALA A CA 1
ATOM 734 C C . ALA A 1 93 ? -2.511 -21.693 -44.851 1.00 46.09 93 ALA A C 1
ATOM 736 O O . ALA A 1 93 ? -2.284 -20.645 -45.458 1.00 46.09 93 ALA A O 1
ATOM 737 N N . ARG A 1 94 ? -2.320 -22.901 -45.386 1.00 51.16 94 ARG A N 1
ATOM 738 C CA . ARG A 1 94 ? -2.015 -23.139 -46.789 1.00 51.16 94 ARG A CA 1
ATOM 739 C C . ARG A 1 94 ? -3.030 -22.341 -47.593 1.00 51.16 94 ARG A C 1
ATOM 741 O O . ARG A 1 94 ? -4.225 -22.609 -47.497 1.00 51.16 94 ARG A O 1
ATOM 748 N N . LEU A 1 95 ? -2.551 -21.362 -48.357 1.00 43.06 95 LEU A N 1
ATOM 749 C CA . LEU A 1 95 ? -3.365 -20.652 -49.329 1.00 43.06 95 LEU A CA 1
ATOM 750 C C . LEU A 1 95 ? -3.882 -21.716 -50.308 1.00 43.06 95 LEU A C 1
ATOM 752 O O . LEU A 1 95 ? -3.132 -22.229 -51.141 1.00 43.06 95 LEU A O 1
ATOM 756 N N . GLY A 1 96 ? -5.131 -22.140 -50.126 1.00 42.50 96 GLY A N 1
ATOM 757 C CA . GLY A 1 96 ? -5.776 -23.106 -50.998 1.00 42.50 96 GLY A CA 1
ATOM 758 C C . GLY A 1 96 ? -5.801 -22.534 -52.408 1.00 42.50 96 GLY A C 1
ATOM 759 O O . GLY A 1 96 ? -6.473 -21.537 -52.663 1.00 42.50 96 GLY A O 1
ATOM 760 N N . LYS A 1 97 ? -5.056 -23.149 -53.330 1.00 46.47 97 LYS A N 1
ATOM 761 C CA . LYS A 1 97 ? -5.198 -22.891 -54.764 1.00 46.47 97 LYS A CA 1
ATOM 762 C C . LYS A 1 97 ? -6.597 -23.342 -55.186 1.00 46.47 97 LYS A C 1
ATOM 764 O O . LYS A 1 97 ? -6.798 -24.502 -55.533 1.00 46.47 97 LYS A O 1
ATOM 769 N N . ILE A 1 98 ? -7.566 -22.432 -55.160 1.00 48.38 98 ILE A N 1
ATOM 770 C CA . ILE A 1 98 ? -8.848 -22.625 -55.839 1.00 48.38 98 ILE A CA 1
ATOM 771 C C . ILE A 1 98 ? -8.591 -22.366 -57.325 1.00 48.38 98 ILE A C 1
ATOM 773 O O . ILE A 1 98 ? -8.664 -21.237 -57.806 1.00 48.38 98 ILE A O 1
ATOM 777 N N . ILE A 1 99 ? -8.233 -23.424 -58.052 1.00 52.28 99 ILE A N 1
ATOM 778 C CA . ILE A 1 99 ? -8.208 -23.418 -59.515 1.00 52.28 99 ILE A CA 1
ATOM 779 C C . ILE A 1 99 ? -9.671 -23.392 -59.972 1.00 52.28 99 ILE A C 1
ATOM 781 O O . ILE A 1 99 ? -10.370 -24.403 -59.913 1.00 52.28 99 ILE A O 1
ATOM 785 N N . ARG A 1 100 ? -10.159 -22.220 -60.391 1.00 49.97 100 ARG A N 1
ATOM 786 C CA . ARG A 1 100 ? -11.450 -22.099 -61.081 1.00 49.97 100 ARG A CA 1
ATOM 787 C C . ARG A 1 100 ? -11.300 -22.701 -62.482 1.00 49.97 100 ARG A C 1
ATOM 789 O O . ARG A 1 100 ? -10.431 -22.276 -63.238 1.00 49.97 100 ARG A O 1
ATOM 796 N N . LYS A 1 101 ? -12.118 -23.703 -62.821 1.00 44.81 101 LYS A N 1
ATOM 797 C CA . LYS A 1 101 ? -12.211 -24.239 -64.189 1.00 44.81 101 LYS A CA 1
ATOM 798 C C . LYS A 1 101 ? -12.881 -23.195 -65.102 1.00 44.81 101 LYS A C 1
ATOM 800 O O . LYS A 1 101 ? -13.875 -22.612 -64.668 1.00 44.81 101 LYS A O 1
ATOM 805 N N . PRO A 1 102 ? -12.390 -22.957 -66.329 1.00 44.69 102 PRO A N 1
ATOM 806 C CA . PRO A 1 102 ? -13.056 -22.069 -67.277 1.00 44.69 102 PRO A CA 1
ATOM 807 C C . PRO A 1 102 ? -14.280 -22.755 -67.905 1.00 44.69 102 PRO A C 1
ATOM 809 O O . PRO A 1 102 ? -14.196 -23.885 -68.385 1.00 44.69 102 PRO A O 1
ATOM 812 N N . THR A 1 103 ? -15.419 -22.065 -67.891 1.00 46.25 103 THR A N 1
ATOM 813 C CA . THR A 1 103 ? -16.658 -22.452 -68.584 1.00 46.25 103 THR A CA 1
ATOM 814 C C . THR A 1 103 ? -16.571 -22.019 -70.057 1.00 46.25 103 THR A C 1
ATOM 816 O O . THR A 1 103 ? -16.116 -20.901 -70.309 1.00 46.25 103 THR A O 1
ATOM 819 N N . PRO A 1 104 ? -16.977 -22.845 -71.040 1.00 47.03 104 PRO A N 1
ATOM 820 C CA . PRO A 1 104 ? -16.890 -22.480 -72.453 1.00 47.03 104 PRO A CA 1
ATOM 821 C C . PRO A 1 104 ? -17.951 -21.436 -72.840 1.00 47.03 104 PRO A C 1
ATOM 823 O O . PRO A 1 104 ? -19.118 -21.552 -72.473 1.00 47.03 104 PRO A O 1
ATOM 826 N N . SER A 1 105 ? -17.526 -20.426 -73.604 1.00 42.59 105 SER A N 1
ATOM 827 C CA . SER A 1 105 ? -18.395 -19.437 -74.248 1.00 42.59 105 SER A CA 1
ATOM 828 C C . SER A 1 105 ? -19.094 -20.083 -75.444 1.00 42.59 105 SER A C 1
ATOM 830 O O . SER A 1 105 ? -18.429 -20.502 -76.392 1.00 42.59 105 SER A O 1
ATOM 832 N N . ILE A 1 106 ? -20.423 -20.177 -75.404 1.00 51.47 106 ILE A N 1
ATOM 833 C CA . ILE A 1 106 ? -21.233 -20.569 -76.561 1.00 51.47 106 ILE A CA 1
ATOM 834 C C . ILE A 1 106 ? -21.402 -19.325 -77.437 1.00 51.47 106 ILE A C 1
ATOM 836 O O . ILE A 1 106 ? -21.993 -18.337 -77.011 1.00 51.47 106 ILE A O 1
ATOM 840 N N . TYR A 1 107 ? -20.857 -19.379 -78.652 1.00 43.44 107 TYR A N 1
ATOM 841 C CA . TYR A 1 107 ? -21.173 -18.444 -79.731 1.00 43.44 107 TYR A CA 1
ATOM 842 C C . TYR A 1 107 ? -22.594 -18.708 -80.233 1.00 43.44 107 TYR A C 1
ATOM 844 O O . TYR A 1 107 ? -22.895 -19.845 -80.593 1.00 43.44 107 TYR A O 1
ATOM 852 N N . LEU A 1 108 ? -23.425 -17.670 -80.339 1.00 44.75 108 LEU A N 1
ATOM 853 C CA . LEU A 1 108 ? -24.600 -17.683 -81.209 1.00 44.75 108 LEU A CA 1
ATOM 854 C C . LEU A 1 108 ? -24.725 -16.348 -81.959 1.00 44.75 108 LEU A C 1
ATOM 856 O O . LEU A 1 108 ? -24.902 -15.307 -81.333 1.00 44.75 108 LEU A O 1
ATOM 860 N N . SER A 1 109 ? -24.600 -16.500 -83.287 1.00 46.84 109 SER A N 1
ATOM 861 C CA . SER A 1 109 ? -25.043 -15.689 -84.441 1.00 46.84 109 SER A CA 1
ATOM 862 C C . SER A 1 109 ? -24.746 -14.194 -84.472 1.00 46.84 109 SER A C 1
ATOM 864 O O . SER A 1 109 ? -25.468 -13.439 -83.787 1.00 46.84 109 SER A O 1
#

InterPro domains:
  IPR026074 Microtubule associated protein 1 [PTHR13843] (1-89)
  IPR057480 Microtubule-associated protein 1A/B/S-like, MBL-like domain [PF25281] (1-85)

Secondary structure (DSSP, 8-state):
-EEEES-TT-HHHHHHHHHHHHTSSHHHHHHHT--EEEEEE--SSTTSPPEEEEE-TT--HHHHHHHHHHHTT-HHHHS--------------------PPPPPP----

Radius of gyration: 29.77 Å; Cα contacts (8 Å, |Δi|>4): 110; chains: 1; bounding box: 40×31×102 Å

pLDDT: mean 80.17, std 19.63, range [42.5, 97.5]